Protein AF-A0A816FWW5-F1 (afdb_monomer_lite)

pLDDT: mean 72.31, std 16.1, range [32.19, 90.5]

InterPro domains:
  IPR057570 NOL9, C-terminal domain [PF25467] (5-89)

Structure (mmCIF, N/CA/C/O backbone):
data_AF-A0A816FWW5-F1
#
_entry.id   AF-A0A816FWW5-F1
#
loop_
_atom_site.group_PDB
_atom_site.id
_atom_site.type_symbol
_atom_site.label_atom_id
_atom_site.label_alt_id
_atom_site.label_comp_id
_atom_site.label_asym_id
_atom_site.label_entity_id
_atom_site.label_seq_id
_atom_site.pdbx_PDB_ins_code
_atom_site.Cartn_x
_atom_site.Cartn_y
_atom_site.Cartn_z
_atom_site.occupancy
_atom_site.B_iso_or_equiv
_atom_site.auth_seq_id
_atom_site.auth_comp_id
_atom_site.auth_asym_id
_atom_site.auth_atom_id
_atom_site.pdbx_PDB_model_num
ATOM 1 N N . LEU A 1 1 ? -17.051 -8.922 -8.178 1.00 44.84 1 LEU A N 1
ATOM 2 C CA . LEU A 1 1 ? -17.686 -9.173 -6.864 1.00 44.84 1 LEU A CA 1
ATOM 3 C C . LEU A 1 1 ? -16.919 -8.353 -5.821 1.00 44.84 1 LEU A C 1
ATOM 5 O O . LEU A 1 1 ? -15.732 -8.597 -5.665 1.00 44.84 1 LEU A O 1
ATOM 9 N N . HIS A 1 2 ? -17.526 -7.348 -5.181 1.00 58.56 2 HIS A N 1
ATOM 10 C CA . HIS A 1 2 ? -16.860 -6.529 -4.152 1.00 58.56 2 HIS A CA 1
ATOM 11 C C . HIS A 1 2 ? -17.130 -7.143 -2.771 1.00 58.56 2 HIS A C 1
ATOM 13 O O . HIS A 1 2 ? -18.292 -7.299 -2.396 1.00 58.56 2 HIS A O 1
ATOM 19 N N . ARG A 1 3 ? -16.090 -7.517 -2.010 1.00 66.62 3 ARG A N 1
ATOM 20 C CA . ARG A 1 3 ? -16.266 -7.936 -0.608 1.00 66.62 3 ARG A CA 1
ATOM 21 C C . ARG A 1 3 ? -16.436 -6.691 0.255 1.00 66.62 3 ARG A C 1
ATOM 23 O O . ARG A 1 3 ? -15.508 -5.898 0.384 1.00 66.62 3 ARG A O 1
ATOM 30 N N . GLN A 1 4 ? -17.608 -6.534 0.860 1.00 73.44 4 GLN A N 1
ATOM 31 C CA . GLN A 1 4 ? -17.808 -5.522 1.890 1.00 73.44 4 GLN A CA 1
ATOM 32 C C . GLN A 1 4 ? -17.087 -5.963 3.165 1.00 73.44 4 GLN A C 1
ATOM 34 O O . GLN A 1 4 ? -17.382 -7.012 3.735 1.00 73.44 4 GLN A O 1
ATOM 39 N N . ILE A 1 5 ? -16.122 -5.159 3.599 1.00 76.38 5 ILE A N 1
ATOM 40 C CA . ILE A 1 5 ? -15.368 -5.373 4.833 1.00 76.38 5 ILE A CA 1
ATOM 41 C C . ILE A 1 5 ? -15.882 -4.363 5.851 1.00 76.38 5 ILE A C 1
ATOM 43 O O . ILE A 1 5 ? -16.020 -3.180 5.542 1.00 76.38 5 ILE A O 1
ATOM 47 N N . GLN A 1 6 ? -16.166 -4.811 7.075 1.00 79.81 6 GLN A N 1
ATOM 48 C CA . GLN A 1 6 ? -16.539 -3.878 8.138 1.00 79.81 6 GLN A CA 1
ATOM 49 C C . GLN A 1 6 ? -15.374 -2.905 8.389 1.00 79.81 6 GLN A C 1
ATOM 51 O O . GLN A 1 6 ? -14.237 -3.370 8.504 1.00 79.81 6 GLN A O 1
ATOM 56 N N . PRO A 1 7 ? -15.619 -1.592 8.554 1.00 80.06 7 PRO A N 1
ATOM 57 C CA . PRO A 1 7 ? -14.554 -0.587 8.646 1.00 80.06 7 PRO A CA 1
ATOM 58 C C . PRO A 1 7 ? -13.455 -0.905 9.670 1.00 80.06 7 PRO A C 1
ATOM 60 O O . PRO A 1 7 ? -12.278 -0.680 9.404 1.00 80.06 7 PRO A O 1
ATOM 63 N N . LYS A 1 8 ? -13.814 -1.515 10.809 1.00 81.06 8 LYS A N 1
ATOM 64 C CA . LYS A 1 8 ? -12.863 -1.929 11.858 1.00 81.06 8 LYS A CA 1
ATOM 65 C C . LYS A 1 8 ? -11.812 -2.955 11.412 1.00 81.06 8 LYS A C 1
ATOM 67 O O . LYS A 1 8 ? -10.759 -3.031 12.032 1.00 81.06 8 LYS A O 1
ATOM 72 N N . TYR A 1 9 ? -12.077 -3.730 10.360 1.00 82.12 9 TYR A N 1
ATOM 73 C CA . TYR A 1 9 ? -11.154 -4.741 9.829 1.00 82.12 9 TYR A CA 1
ATOM 74 C C . TYR A 1 9 ? -10.416 -4.272 8.572 1.00 82.12 9 TYR A C 1
ATOM 76 O O . TYR A 1 9 ? -9.565 -4.996 8.063 1.00 82.12 9 TYR A O 1
ATOM 84 N N . LEU A 1 10 ? -10.706 -3.068 8.068 1.00 82.62 10 LEU A N 1
ATOM 85 C CA . LEU A 1 10 ? -10.172 -2.585 6.795 1.00 82.62 10 LEU A CA 1
ATOM 86 C C . LEU A 1 10 ? -8.639 -2.609 6.764 1.00 82.62 10 LEU A C 1
ATOM 88 O O . LEU A 1 10 ? -8.046 -3.198 5.866 1.00 82.62 10 LEU A O 1
ATOM 92 N N . LEU A 1 11 ? -7.992 -2.015 7.769 1.00 84.06 11 LEU A N 1
ATOM 93 C CA . LEU A 1 11 ? -6.528 -1.952 7.830 1.00 84.06 11 LEU A CA 1
ATOM 94 C C . LEU A 1 11 ? -5.897 -3.333 8.031 1.00 84.06 11 LEU A C 1
ATOM 96 O O . LEU A 1 11 ? -4.817 -3.596 7.513 1.00 84.06 11 LEU A O 1
ATOM 100 N N . GLN A 1 12 ? -6.583 -4.234 8.734 1.00 83.12 12 GLN A N 1
ATOM 101 C CA . GLN A 1 12 ? -6.114 -5.605 8.907 1.00 83.12 12 GLN A CA 1
ATOM 102 C C . GLN A 1 12 ? -6.116 -6.365 7.577 1.00 83.12 12 GLN A C 1
ATOM 104 O O . GLN A 1 12 ? -5.142 -7.042 7.275 1.00 83.12 12 GLN A O 1
ATOM 109 N N . VAL A 1 13 ? -7.172 -6.216 6.772 1.00 83.06 13 VAL A N 1
ATOM 110 C CA . VAL A 1 13 ? -7.286 -6.874 5.459 1.00 83.06 13 VAL A CA 1
ATOM 111 C C . VAL A 1 13 ? -6.355 -6.249 4.415 1.00 83.06 13 VAL A C 1
ATOM 113 O O . VAL A 1 13 ? -5.926 -6.921 3.481 1.00 83.06 13 VAL A O 1
ATOM 116 N N . LEU A 1 14 ? -6.023 -4.964 4.556 1.00 84.44 14 LEU A N 1
ATOM 117 C CA . LEU A 1 14 ? -5.035 -4.315 3.694 1.00 84.44 14 LEU A CA 1
ATOM 118 C C . LEU A 1 14 ? -3.602 -4.755 4.013 1.00 84.44 14 LEU A C 1
ATOM 120 O O . LEU A 1 14 ? -2.754 -4.762 3.120 1.00 84.44 14 LEU A O 1
ATOM 124 N N . ASN A 1 15 ? -3.306 -5.114 5.261 1.00 85.25 15 ASN A N 1
ATOM 125 C CA . ASN A 1 15 ? -1.969 -5.545 5.639 1.00 85.25 15 ASN A CA 1
ATOM 126 C C . ASN A 1 15 ? -1.614 -6.882 4.966 1.00 85.25 15 ASN A C 1
ATOM 128 O O . ASN A 1 15 ? -2.360 -7.850 5.077 1.00 85.25 15 ASN A O 1
ATOM 132 N N . GLY A 1 16 ? -0.480 -6.940 4.266 1.00 81.75 16 GLY A N 1
ATOM 133 C CA . GLY A 1 16 ? -0.081 -8.111 3.481 1.00 81.75 16 GLY A CA 1
ATOM 134 C C . GLY A 1 16 ? -0.773 -8.240 2.120 1.00 81.75 16 GLY A C 1
ATOM 135 O O . GLY A 1 16 ? -0.560 -9.236 1.439 1.00 81.75 16 GLY A O 1
ATOM 136 N N . SER A 1 17 ? -1.582 -7.262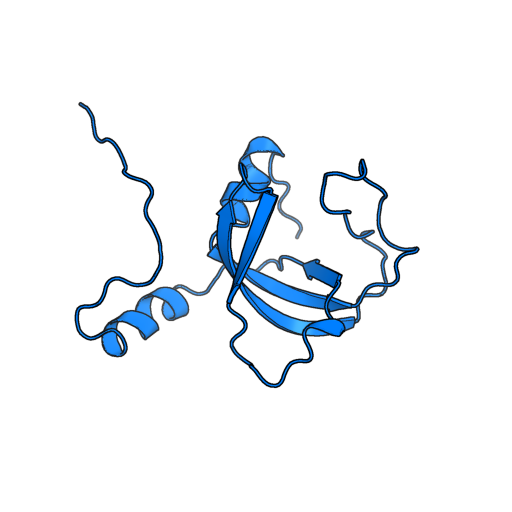 1.699 1.00 85.31 17 SER A N 1
ATOM 137 C CA . SER A 1 17 ? -2.261 -7.315 0.399 1.00 85.31 17 SER A CA 1
ATOM 138 C C . SER A 1 17 ? -1.391 -6.802 -0.750 1.00 85.31 17 SER A C 1
ATOM 140 O O . SER A 1 17 ? -0.606 -5.857 -0.590 1.00 85.31 17 SER A O 1
ATOM 142 N N . ILE A 1 18 ? -1.564 -7.415 -1.925 1.00 87.44 18 ILE A N 1
ATOM 143 C CA . ILE A 1 18 ? -1.092 -6.851 -3.189 1.00 87.44 18 ILE A CA 1
ATOM 144 C C . ILE A 1 18 ? -2.031 -5.711 -3.581 1.00 87.44 18 ILE A C 1
ATOM 146 O O . ILE A 1 18 ? -3.257 -5.816 -3.502 1.00 87.44 18 ILE A O 1
ATOM 150 N N . ILE A 1 19 ? -1.431 -4.612 -4.013 1.00 89.19 19 ILE A N 1
ATOM 151 C CA . ILE A 1 19 ? -2.125 -3.408 -4.445 1.00 89.19 19 ILE A CA 1
ATOM 152 C C . ILE A 1 19 ? -1.628 -2.966 -5.817 1.00 89.19 19 ILE A C 1
ATOM 154 O O . ILE A 1 19 ? -0.464 -3.164 -6.173 1.00 89.19 19 ILE A O 1
ATOM 158 N N . ALA A 1 20 ? -2.503 -2.304 -6.563 1.00 89.31 20 ALA A N 1
ATOM 159 C CA . ALA A 1 20 ? -2.112 -1.515 -7.715 1.00 89.31 20 ALA A CA 1
ATOM 160 C C . ALA A 1 20 ? -1.625 -0.133 -7.251 1.00 89.31 20 ALA A C 1
ATOM 162 O O . ALA A 1 20 ? -2.227 0.508 -6.380 1.00 89.31 20 ALA A O 1
ATOM 163 N N . LEU A 1 21 ? -0.515 0.309 -7.836 1.00 90.50 21 LEU A N 1
ATOM 164 C CA . LEU A 1 21 ? 0.062 1.636 -7.665 1.00 90.50 21 LEU A CA 1
ATOM 165 C C . LEU A 1 21 ? -0.442 2.495 -8.811 1.00 90.50 21 LEU A C 1
ATOM 167 O O . LEU A 1 21 ? -0.144 2.206 -9.974 1.00 90.50 21 LEU A O 1
ATOM 171 N N . CYS A 1 22 ? -1.222 3.521 -8.493 1.00 89.75 22 CYS A N 1
ATOM 172 C CA . CYS A 1 22 ? -1.929 4.257 -9.523 1.00 89.75 22 CYS A CA 1
ATOM 173 C C . CYS A 1 22 ? -1.831 5.774 -9.345 1.00 89.75 22 CYS A C 1
ATOM 175 O O . CYS A 1 22 ? -1.506 6.305 -8.275 1.00 89.75 22 CYS A O 1
ATOM 177 N N . LYS A 1 23 ? -2.121 6.455 -10.448 1.00 88.88 23 LYS A N 1
ATOM 178 C CA . LYS A 1 23 ? -2.253 7.893 -10.575 1.00 88.88 23 LYS A CA 1
ATOM 179 C C . LYS A 1 23 ? -3.720 8.225 -10.812 1.00 88.88 23 LYS A C 1
ATOM 181 O O . LYS A 1 23 ? -4.350 7.722 -11.741 1.00 88.88 23 LYS A O 1
ATOM 186 N N . VAL A 1 24 ? -4.252 9.083 -9.957 1.00 87.19 24 VAL A N 1
ATOM 187 C CA . VAL A 1 24 ? -5.634 9.557 -9.992 1.00 87.19 24 VAL A CA 1
ATOM 188 C C . VAL A 1 24 ? -5.615 11.076 -9.967 1.00 87.19 24 VAL A C 1
ATOM 190 O O . VAL A 1 24 ? -4.756 11.700 -9.343 1.00 87.19 24 VAL A O 1
ATOM 193 N N . ARG A 1 25 ? -6.543 11.715 -10.673 1.00 83.25 25 ARG A N 1
ATOM 194 C CA . ARG A 1 25 ? -6.658 13.170 -10.595 1.00 83.25 25 ARG A CA 1
ATOM 195 C C . ARG A 1 25 ? -7.229 13.587 -9.236 1.00 83.25 25 ARG A C 1
ATOM 197 O O . ARG A 1 25 ? -8.115 12.932 -8.702 1.00 83.25 25 ARG A O 1
ATOM 204 N N . HIS A 1 26 ? -6.741 14.696 -8.688 1.00 75.44 26 HIS A N 1
ATOM 205 C CA . HIS A 1 26 ? -7.126 15.157 -7.349 1.00 75.44 26 HIS A CA 1
ATOM 206 C C . HIS A 1 26 ? -8.621 15.487 -7.210 1.00 75.44 26 HIS A C 1
ATOM 208 O O . HIS A 1 26 ? -9.152 15.387 -6.111 1.00 75.44 26 HIS A O 1
ATOM 214 N N . ASP A 1 27 ? -9.300 15.843 -8.303 1.00 78.56 27 ASP A N 1
ATOM 215 C CA . ASP A 1 27 ? -10.745 16.110 -8.345 1.00 78.56 27 ASP A CA 1
ATOM 216 C C . ASP A 1 27 ? -11.613 14.845 -8.237 1.00 78.56 27 ASP A C 1
ATOM 218 O O . ASP A 1 27 ? -12.821 14.952 -8.062 1.00 78.56 27 ASP A O 1
ATOM 222 N N . MET A 1 28 ? -11.001 13.660 -8.311 1.00 76.88 28 MET A N 1
ATOM 223 C CA . MET A 1 28 ? -11.666 12.355 -8.214 1.00 76.88 28 MET A CA 1
ATOM 224 C C . MET A 1 28 ? -11.425 11.671 -6.857 1.00 76.88 28 MET A C 1
ATOM 226 O O . MET A 1 28 ? -11.660 10.471 -6.701 1.00 76.88 28 MET A O 1
ATOM 230 N N . LEU A 1 29 ? -10.900 12.417 -5.882 1.00 74.94 29 LEU A N 1
ATOM 231 C CA . LEU A 1 29 ? -10.675 11.950 -4.520 1.00 74.94 29 LEU A CA 1
ATOM 232 C C . LEU A 1 29 ? -11.789 12.474 -3.612 1.00 74.94 29 LEU A C 1
ATOM 234 O O . LEU A 1 29 ? -12.039 13.677 -3.545 1.00 74.94 29 LEU A O 1
ATOM 238 N N . TYR A 1 30 ? -12.421 11.588 -2.849 1.00 71.06 30 TYR A N 1
ATOM 239 C CA . TYR A 1 30 ? -13.272 11.990 -1.742 1.00 71.06 30 TYR A CA 1
ATOM 240 C C . TYR A 1 30 ? -12.419 12.656 -0.668 1.00 71.06 30 TYR A C 1
ATOM 242 O O . TYR A 1 30 ? -11.537 12.037 -0.065 1.00 71.06 30 TYR A O 1
ATOM 250 N N . HIS A 1 31 ? -12.706 13.931 -0.419 1.00 63.44 31 HIS A N 1
ATOM 251 C CA . HIS A 1 31 ? -12.059 14.689 0.636 1.00 63.44 31 HIS A CA 1
ATOM 252 C C . HIS A 1 31 ? -12.401 14.094 2.002 1.00 63.44 31 HIS A C 1
ATOM 254 O O . HIS A 1 31 ? -13.536 14.152 2.472 1.00 63.44 31 HIS A O 1
ATOM 260 N N . THR A 1 32 ? -11.387 13.545 2.656 1.00 65.38 32 THR A N 1
ATOM 261 C CA . THR A 1 32 ? -11.406 13.254 4.086 1.00 65.38 32 THR A CA 1
ATOM 262 C C . THR A 1 32 ? -10.907 14.474 4.859 1.00 65.38 32 THR A C 1
ATOM 264 O O . THR A 1 32 ? -10.419 15.449 4.282 1.00 65.38 32 THR A O 1
ATOM 267 N N . THR A 1 33 ? -10.999 14.443 6.189 1.00 67.12 33 THR A N 1
ATOM 268 C CA . THR A 1 33 ? -10.290 15.426 7.018 1.00 67.12 33 THR A CA 1
ATOM 269 C C . THR A 1 33 ? -8.789 15.388 6.696 1.00 67.12 33 THR A C 1
ATOM 271 O O . THR A 1 33 ? -8.251 14.338 6.338 1.00 67.12 33 THR A O 1
ATOM 274 N N . SER A 1 34 ? -8.106 16.534 6.809 1.00 63.94 34 SER A N 1
ATOM 275 C CA . SER A 1 34 ? -6.727 16.755 6.319 1.00 63.94 34 SER A CA 1
ATOM 276 C C . SER A 1 34 ? -5.659 15.810 6.886 1.00 63.94 34 SER A C 1
ATOM 278 O O . SER A 1 34 ? -4.517 15.811 6.436 1.00 63.94 34 SER A O 1
ATOM 280 N N . SER A 1 35 ? -6.015 15.017 7.890 1.00 69.62 35 SER A N 1
ATOM 281 C CA . SER A 1 35 ? -5.145 14.106 8.616 1.00 69.62 35 SER A CA 1
ATOM 282 C C . SER A 1 35 ? -5.254 12.638 8.189 1.00 69.62 35 SER A C 1
ATOM 284 O O . SER A 1 35 ? -4.483 11.821 8.702 1.00 69.62 35 SER A O 1
ATOM 286 N N . TYR A 1 36 ? -6.174 12.301 7.278 1.00 69.19 36 TYR A N 1
ATOM 287 C CA . TYR A 1 36 ? -6.416 10.936 6.802 1.00 69.19 36 TYR A CA 1
ATOM 288 C C . TYR A 1 36 ? -6.203 10.812 5.288 1.00 69.19 36 TYR A C 1
ATOM 290 O O . TYR A 1 36 ? -6.355 11.802 4.570 1.00 69.19 36 TYR A O 1
ATOM 298 N N . PRO A 1 37 ? -5.868 9.607 4.787 1.00 70.69 37 PRO A N 1
ATOM 299 C CA . PRO A 1 37 ? -5.816 9.346 3.354 1.00 70.69 37 PRO A CA 1
ATOM 300 C C . PRO A 1 37 ? -7.181 9.584 2.703 1.00 70.69 37 PRO A C 1
ATOM 302 O O . PRO A 1 37 ? -8.199 9.125 3.222 1.00 70.69 37 PRO A O 1
ATOM 305 N N . ALA A 1 38 ? -7.183 10.252 1.550 1.00 77.81 38 ALA A N 1
ATOM 306 C CA . ALA A 1 38 ? -8.382 10.415 0.741 1.00 77.81 38 ALA A CA 1
ATOM 307 C C . ALA A 1 38 ? -8.807 9.075 0.118 1.00 77.81 38 ALA A C 1
ATOM 309 O O . ALA A 1 38 ? -7.966 8.228 -0.195 1.00 77.81 38 ALA A O 1
ATOM 310 N N . LEU A 1 39 ? -10.113 8.891 -0.074 1.00 78.31 39 LEU A N 1
ATOM 311 C CA . LEU A 1 39 ? -10.658 7.715 -0.757 1.00 78.31 39 LEU A CA 1
ATOM 312 C C . LEU A 1 39 ? -10.851 8.033 -2.240 1.00 78.31 39 LEU A C 1
ATOM 314 O O . LEU A 1 39 ? -11.207 9.151 -2.589 1.00 78.31 39 LEU A O 1
ATOM 318 N N . VAL A 1 40 ? -10.609 7.065 -3.117 1.00 76.44 40 VAL A N 1
ATOM 319 C CA . VAL A 1 40 ? -10.807 7.235 -4.563 1.00 76.44 40 VAL A CA 1
ATOM 320 C C . VAL A 1 40 ? -12.280 6.999 -4.902 1.00 76.44 40 VAL A C 1
ATOM 322 O O . VAL A 1 40 ? -12.876 6.056 -4.379 1.00 76.44 40 VAL A O 1
ATOM 325 N N . ASP A 1 41 ? -12.860 7.842 -5.761 1.00 75.19 41 ASP A N 1
ATOM 326 C CA . ASP A 1 41 ? -14.203 7.618 -6.307 1.00 75.19 41 ASP A CA 1
ATOM 327 C C . ASP A 1 41 ? -14.248 6.310 -7.113 1.00 75.19 41 ASP A C 1
ATOM 329 O O . ASP A 1 41 ? -13.361 6.034 -7.920 1.00 75.19 41 ASP A O 1
ATOM 333 N N . GLU A 1 42 ? -15.287 5.497 -6.915 1.00 70.38 42 GLU A N 1
ATOM 334 C CA . GLU A 1 42 ? -15.477 4.229 -7.633 1.00 70.38 42 GLU A CA 1
ATOM 335 C C . GLU A 1 42 ? -15.542 4.397 -9.165 1.00 70.38 42 GLU A C 1
ATOM 337 O O . GLU A 1 42 ? -15.281 3.448 -9.904 1.00 70.38 42 GLU A O 1
ATOM 342 N N . ARG A 1 43 ? -15.860 5.606 -9.649 1.00 71.19 43 ARG A N 1
ATOM 343 C CA . ARG A 1 43 ? -15.921 5.980 -11.071 1.00 71.19 43 ARG A CA 1
ATOM 344 C C . ARG A 1 43 ? -14.681 6.728 -11.554 1.00 71.19 43 ARG A C 1
ATOM 346 O O . ARG A 1 43 ? -14.667 7.198 -12.693 1.00 71.19 43 ARG A O 1
ATOM 353 N N . ALA A 1 44 ? -13.669 6.894 -10.706 1.00 77.19 44 ALA A N 1
ATOM 354 C CA . ALA A 1 44 ? -12.463 7.615 -11.075 1.00 77.19 44 ALA A CA 1
ATOM 355 C C . ALA A 1 44 ? -11.768 6.933 -12.261 1.00 77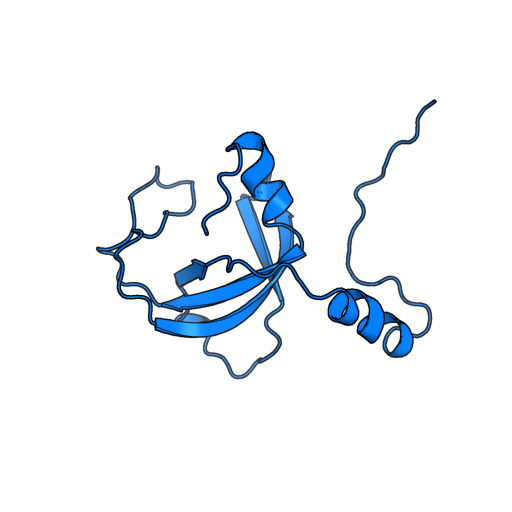.19 44 ALA A C 1
ATOM 357 O O . ALA A 1 44 ? -11.598 5.715 -12.295 1.00 77.19 44 ALA A O 1
ATOM 358 N N . ASN A 1 45 ? -11.293 7.736 -13.215 1.00 82.38 45 ASN A N 1
ATOM 359 C CA . ASN A 1 45 ? -10.332 7.248 -14.195 1.00 82.38 45 ASN A CA 1
ATOM 360 C C . ASN A 1 45 ? -8.985 7.076 -13.496 1.00 82.38 45 ASN A C 1
ATOM 362 O O . ASN A 1 45 ? -8.349 8.056 -13.094 1.00 82.38 45 ASN A O 1
ATOM 366 N N . VAL A 1 46 ? -8.579 5.821 -13.344 1.00 86.00 46 VAL A N 1
ATOM 367 C CA . VAL A 1 46 ? -7.348 5.432 -12.668 1.00 86.00 46 VAL A CA 1
ATOM 368 C C . VAL A 1 46 ? -6.332 4.959 -13.702 1.00 86.00 46 VAL A C 1
ATOM 370 O O . VAL A 1 46 ? -6.595 4.031 -14.462 1.00 86.00 46 VAL A O 1
ATOM 373 N N . GLU A 1 47 ? -5.145 5.558 -13.692 1.00 89.19 47 GLU A N 1
ATOM 374 C CA . GLU A 1 47 ? -3.999 5.074 -14.461 1.00 89.19 47 GLU A CA 1
ATOM 375 C C . GLU A 1 47 ? -3.091 4.259 -13.535 1.00 89.19 47 GLU A C 1
ATOM 377 O O . GLU A 1 47 ? -2.425 4.818 -12.664 1.00 89.19 47 GLU A O 1
ATOM 382 N N . CYS A 1 48 ? -3.068 2.935 -13.680 1.00 88.94 48 CYS A N 1
ATOM 383 C CA . CYS A 1 48 ? -2.198 2.088 -12.866 1.00 88.94 48 CYS A CA 1
ATOM 384 C C . CYS A 1 48 ? -0.849 1.877 -13.548 1.00 88.94 48 CYS A C 1
ATOM 386 O O . CYS A 1 48 ? -0.770 1.433 -14.690 1.00 88.94 48 CYS A O 1
ATOM 388 N N . VAL A 1 49 ? 0.211 2.214 -12.818 1.00 88.56 49 VAL A N 1
ATOM 389 C CA . VAL A 1 49 ? 1.591 2.252 -13.318 1.00 88.56 49 VAL A CA 1
ATOM 390 C C . VAL A 1 49 ? 2.422 1.068 -12.828 1.00 88.56 49 VAL A C 1
ATOM 392 O O . VAL A 1 49 ? 3.520 0.845 -13.323 1.00 88.56 49 VAL A O 1
ATOM 395 N N . GLY A 1 50 ? 1.911 0.297 -11.863 1.00 87.62 50 GLY A N 1
ATOM 396 C CA . GLY A 1 50 ? 2.559 -0.916 -11.374 1.00 87.62 50 GLY A CA 1
ATOM 397 C C . GLY A 1 50 ? 1.839 -1.540 -10.184 1.00 87.62 50 GLY A C 1
ATOM 398 O O . GLY A 1 50 ? 0.696 -1.202 -9.880 1.00 87.62 50 GLY A O 1
ATOM 399 N N . PHE A 1 51 ? 2.538 -2.437 -9.489 1.00 86.94 51 PHE A N 1
ATOM 400 C CA . PHE A 1 51 ? 2.028 -3.159 -8.324 1.00 86.94 51 PHE A CA 1
ATOM 401 C C . PHE A 1 51 ? 2.974 -3.035 -7.132 1.00 86.94 51 PHE A C 1
ATOM 403 O O . PHE A 1 51 ? 4.181 -2.837 -7.287 1.00 86.94 51 PHE A O 1
ATOM 410 N N . GLY A 1 52 ? 2.421 -3.178 -5.933 1.00 86.38 52 GLY A N 1
ATOM 411 C CA . GLY A 1 52 ? 3.176 -3.212 -4.689 1.00 86.38 52 GLY A CA 1
ATOM 412 C C . GLY A 1 52 ? 2.545 -4.146 -3.665 1.00 86.38 52 GLY A C 1
ATOM 413 O O . GLY A 1 52 ? 1.403 -4.572 -3.811 1.00 86.38 52 GLY A O 1
ATOM 414 N N . LEU A 1 53 ? 3.299 -4.450 -2.614 1.00 86.75 53 LEU A N 1
ATOM 415 C CA . LEU A 1 53 ? 2.844 -5.242 -1.474 1.00 86.75 53 LEU A CA 1
ATOM 416 C C . LEU A 1 53 ? 2.823 -4.361 -0.227 1.00 86.75 53 LEU A C 1
ATOM 418 O O . LEU A 1 53 ? 3.850 -3.781 0.140 1.00 86.75 53 LEU A O 1
ATOM 422 N N . ILE A 1 54 ? 1.684 -4.276 0.458 1.00 88.31 54 ILE A N 1
ATOM 423 C CA . ILE A 1 54 ? 1.621 -3.615 1.765 1.00 88.31 54 ILE A CA 1
ATOM 424 C C . ILE A 1 54 ? 2.332 -4.511 2.785 1.00 88.31 54 ILE A C 1
ATOM 426 O O . ILE A 1 54 ? 1.805 -5.548 3.175 1.00 88.31 54 ILE A O 1
ATOM 430 N N . ARG A 1 55 ? 3.529 -4.111 3.238 1.00 85.69 55 ARG A N 1
ATOM 431 C CA . ARG A 1 55 ? 4.302 -4.891 4.226 1.00 85.69 55 ARG A CA 1
ATOM 432 C C . ARG A 1 55 ? 3.842 -4.664 5.662 1.00 85.69 55 ARG A C 1
ATOM 434 O O . ARG A 1 55 ? 4.013 -5.537 6.504 1.00 85.69 55 ARG A O 1
ATOM 441 N N . SER A 1 56 ? 3.380 -3.450 5.960 1.00 86.50 56 SER A N 1
ATOM 442 C CA . SER A 1 56 ? 2.961 -3.053 7.303 1.00 86.50 56 SER A CA 1
ATOM 443 C C . SER A 1 56 ? 2.192 -1.736 7.271 1.00 86.50 56 SER A C 1
ATOM 445 O O . SER A 1 56 ? 2.493 -0.849 6.466 1.00 86.50 56 SER A O 1
ATOM 447 N N . ILE A 1 57 ? 1.263 -1.576 8.210 1.00 88.12 57 ILE A N 1
ATOM 448 C CA . ILE A 1 57 ? 0.522 -0.335 8.451 1.00 88.12 57 ILE A CA 1
ATOM 449 C C . ILE A 1 57 ? 0.796 0.102 9.890 1.00 88.12 57 ILE A C 1
ATOM 451 O O . ILE A 1 57 ? 0.490 -0.628 10.831 1.00 88.12 57 ILE A O 1
ATOM 455 N N . ASP A 1 58 ? 1.374 1.288 10.059 1.00 87.38 58 ASP A N 1
ATOM 456 C CA . ASP A 1 58 ? 1.584 1.914 11.364 1.00 87.38 58 ASP A CA 1
ATOM 457 C C . ASP A 1 58 ? 0.491 2.963 11.591 1.00 87.38 58 ASP A C 1
ATOM 459 O O . ASP A 1 58 ? 0.522 4.060 11.028 1.00 87.38 58 ASP A O 1
ATOM 463 N N . MET A 1 59 ? -0.495 2.617 12.419 1.00 83.00 59 MET A N 1
ATOM 464 C CA . MET A 1 59 ? -1.614 3.508 12.740 1.00 83.00 59 MET A CA 1
ATOM 465 C C . MET A 1 59 ? -1.202 4.683 13.634 1.00 83.00 59 MET A C 1
ATOM 467 O O . MET A 1 59 ? -1.790 5.758 13.524 1.00 83.00 59 MET A O 1
ATOM 471 N N . ASN A 1 60 ? -0.180 4.508 14.480 1.00 86.38 60 ASN A N 1
ATOM 472 C CA . ASN A 1 60 ? 0.300 5.557 15.383 1.00 86.38 60 ASN A CA 1
ATOM 473 C C . ASN A 1 60 ? 0.990 6.665 14.585 1.00 86.38 60 ASN A C 1
ATOM 475 O O . ASN A 1 60 ? 0.774 7.850 14.834 1.00 86.38 60 ASN A O 1
ATOM 479 N N . ARG A 1 61 ? 1.793 6.269 13.590 1.00 85.88 61 ARG A N 1
ATOM 480 C CA . ARG A 1 61 ? 2.492 7.188 12.682 1.00 85.88 61 ARG A CA 1
ATOM 481 C C . ARG A 1 61 ? 1.680 7.568 11.447 1.00 85.88 61 ARG A C 1
ATOM 483 O O . ARG A 1 61 ? 2.113 8.446 10.707 1.00 85.88 61 ARG A O 1
ATOM 490 N N . ARG A 1 62 ? 0.524 6.931 11.226 1.00 84.62 62 ARG A N 1
ATOM 491 C CA . ARG A 1 62 ? -0.335 7.091 10.038 1.00 84.62 62 ARG A CA 1
ATOM 492 C C . ARG A 1 62 ? 0.420 6.819 8.733 1.00 84.62 62 ARG A C 1
ATOM 494 O O . ARG A 1 62 ? 0.330 7.584 7.777 1.00 84.62 62 ARG A O 1
ATOM 501 N N . GLN A 1 63 ? 1.187 5.730 8.704 1.00 87.00 63 GLN A N 1
ATOM 502 C CA . GLN A 1 63 ? 2.035 5.354 7.571 1.00 87.00 63 GLN A CA 1
ATOM 503 C C . GLN A 1 63 ? 1.663 3.973 7.032 1.00 87.00 63 GLN A C 1
ATOM 505 O O . GLN A 1 63 ? 1.504 3.013 7.785 1.00 87.00 63 GLN A O 1
ATOM 510 N N . ILE A 1 64 ? 1.575 3.868 5.706 1.00 87.56 64 ILE A N 1
ATOM 511 C CA . ILE A 1 64 ? 1.471 2.596 4.989 1.00 87.56 64 ILE A CA 1
ATOM 512 C C . ILE A 1 64 ? 2.830 2.338 4.350 1.00 87.56 64 ILE A C 1
ATOM 514 O O . ILE A 1 64 ? 3.324 3.153 3.570 1.00 87.56 64 ILE A O 1
ATOM 518 N N . HIS A 1 65 ? 3.448 1.208 4.681 1.00 89.06 65 HIS A N 1
ATOM 519 C CA . HIS A 1 65 ? 4.706 0.812 4.073 1.00 89.06 65 HIS A CA 1
ATOM 520 C C . HIS A 1 65 ? 4.444 -0.158 2.927 1.00 89.06 65 HIS A C 1
ATOM 522 O O . HIS A 1 65 ? 3.873 -1.232 3.127 1.00 89.06 65 HIS A O 1
ATOM 528 N N . VAL A 1 66 ? 4.915 0.209 1.740 1.00 87.81 66 VAL A N 1
ATOM 529 C CA . VAL A 1 66 ? 4.732 -0.568 0.514 1.00 87.81 66 VAL A CA 1
ATOM 530 C C . VAL A 1 66 ? 6.088 -1.022 -0.012 1.00 87.81 66 VAL A C 1
ATOM 532 O O . VAL A 1 66 ? 7.020 -0.223 -0.120 1.00 87.81 66 VAL A O 1
ATOM 535 N N . LEU A 1 67 ? 6.197 -2.307 -0.335 1.00 86.62 67 LEU A N 1
ATOM 536 C CA . LEU A 1 67 ? 7.296 -2.859 -1.117 1.00 86.62 67 LEU A CA 1
ATOM 537 C C . LEU A 1 67 ? 6.928 -2.754 -2.594 1.00 86.62 67 LEU A C 1
ATOM 539 O O . LEU A 1 67 ? 5.906 -3.290 -3.017 1.00 86.62 67 LEU A O 1
ATOM 543 N N . ILE A 1 68 ? 7.758 -2.058 -3.364 1.00 86.81 68 ILE A N 1
ATOM 544 C CA . ILE A 1 68 ? 7.603 -1.914 -4.812 1.00 86.81 68 ILE A CA 1
ATOM 545 C C . ILE A 1 68 ? 8.694 -2.779 -5.454 1.00 86.81 68 ILE A C 1
ATOM 547 O O . ILE A 1 68 ? 9.870 -2.496 -5.219 1.00 86.81 68 ILE A O 1
ATOM 551 N N . PRO A 1 69 ? 8.344 -3.843 -6.201 1.00 78.12 69 PRO A N 1
ATOM 552 C CA . PRO A 1 69 ? 9.336 -4.734 -6.807 1.00 78.12 69 PRO A CA 1
ATOM 553 C C . PRO A 1 69 ? 10.219 -4.035 -7.844 1.00 78.12 69 PRO A C 1
ATOM 555 O O . PRO A 1 69 ? 11.391 -4.377 -7.989 1.00 78.12 69 PRO A O 1
ATOM 558 N N . ASP A 1 70 ? 9.656 -3.057 -8.553 1.00 78.12 70 ASP A N 1
ATOM 559 C CA . ASP A 1 70 ? 10.333 -2.312 -9.607 1.00 78.12 70 ASP A CA 1
ATOM 560 C C . ASP A 1 70 ? 10.830 -0.948 -9.103 1.00 78.12 70 ASP A C 1
ATOM 562 O O . ASP A 1 70 ? 10.053 -0.028 -8.841 1.00 78.12 70 ASP A O 1
ATOM 566 N N . ASN A 1 71 ? 12.151 -0.804 -8.987 1.00 74.12 71 ASN A N 1
ATOM 567 C CA . ASN A 1 71 ? 12.788 0.451 -8.582 1.00 74.12 71 ASN A CA 1
ATOM 568 C C . ASN A 1 71 ? 12.780 1.523 -9.680 1.00 74.12 71 ASN A C 1
ATOM 570 O O . ASN A 1 71 ? 13.028 2.689 -9.372 1.00 74.12 71 ASN A O 1
ATOM 574 N N . SER A 1 72 ? 12.532 1.146 -10.938 1.00 80.19 72 SER A N 1
ATOM 575 C CA . SER A 1 72 ? 12.467 2.090 -12.057 1.00 80.19 72 SER A CA 1
ATOM 576 C C . SER A 1 72 ? 11.169 2.898 -12.067 1.00 80.19 72 SER A C 1
ATOM 578 O O . SER A 1 72 ? 11.088 3.935 -12.727 1.00 80.19 72 SER A O 1
ATOM 580 N N . LEU A 1 73 ? 10.175 2.466 -11.286 1.00 78.88 73 LEU A N 1
ATOM 581 C CA . LEU A 1 73 ? 8.874 3.099 -11.233 1.00 78.88 73 LEU A CA 1
ATOM 582 C C . LEU A 1 73 ? 8.968 4.493 -10.577 1.00 78.88 73 LEU A C 1
ATOM 584 O O . LEU A 1 73 ? 9.377 4.615 -9.413 1.00 78.88 73 LEU A O 1
ATOM 588 N N . PRO A 1 74 ? 8.581 5.568 -11.288 1.00 77.44 74 PRO A N 1
ATOM 589 C CA . PRO A 1 74 ? 8.680 6.925 -10.772 1.00 77.44 74 PRO A CA 1
ATOM 590 C C . PRO A 1 74 ? 7.678 7.134 -9.633 1.00 77.44 74 PRO A C 1
ATOM 592 O O . PRO A 1 74 ? 6.492 7.378 -9.845 1.00 77.44 74 PRO A O 1
ATOM 595 N N . LYS A 1 75 ? 8.173 7.076 -8.392 1.00 77.25 75 LYS A N 1
ATOM 596 C CA . LYS A 1 75 ? 7.361 7.208 -7.166 1.00 77.25 75 LYS A CA 1
ATOM 597 C C . LYS A 1 75 ? 6.545 8.501 -7.112 1.00 77.25 75 LYS A C 1
ATOM 599 O O . LYS A 1 75 ? 5.482 8.524 -6.508 1.00 77.25 75 LYS A O 1
ATOM 604 N N . THR A 1 76 ? 7.021 9.558 -7.767 1.00 80.88 76 THR A N 1
ATOM 605 C CA . THR A 1 76 ? 6.335 10.853 -7.882 1.00 80.88 76 THR A CA 1
ATOM 606 C C . THR A 1 76 ? 5.048 10.796 -8.709 1.00 80.88 76 THR A C 1
ATOM 608 O O . THR A 1 76 ? 4.253 11.729 -8.643 1.00 80.88 76 THR A O 1
ATOM 611 N N . MET A 1 77 ? 4.824 9.726 -9.479 1.00 80.94 77 MET A N 1
ATOM 612 C CA . MET A 1 77 ? 3.599 9.529 -10.257 1.00 80.94 77 MET A CA 1
ATOM 613 C C . MET A 1 77 ? 2.490 8.817 -9.477 1.00 80.94 77 MET A C 1
ATOM 615 O O . MET A 1 77 ? 1.352 8.819 -9.938 1.00 80.94 77 MET A O 1
ATOM 619 N N . ILE A 1 78 ? 2.790 8.228 -8.316 1.00 87.12 78 ILE A N 1
ATOM 620 C CA . ILE A 1 78 ? 1.815 7.467 -7.531 1.00 87.12 78 ILE A CA 1
ATOM 621 C C . ILE A 1 78 ? 1.158 8.387 -6.506 1.00 87.12 78 ILE A C 1
ATOM 623 O O . ILE A 1 78 ? 1.838 8.971 -5.663 1.00 87.12 78 ILE A O 1
ATOM 627 N N . ASN A 1 79 ? -0.170 8.465 -6.531 1.00 86.25 79 ASN A N 1
ATOM 628 C CA . ASN A 1 79 ? -0.947 9.166 -5.505 1.00 86.25 79 ASN A CA 1
ATOM 629 C C . ASN A 1 79 ? -2.177 8.384 -5.016 1.00 86.25 79 ASN A C 1
ATOM 631 O O . ASN A 1 79 ? -2.909 8.883 -4.164 1.00 86.25 79 ASN A O 1
ATOM 635 N N . ALA A 1 80 ? -2.382 7.161 -5.509 1.00 88.19 80 ALA A N 1
ATOM 636 C CA . ALA A 1 80 ? -3.447 6.274 -5.072 1.00 88.19 80 ALA A CA 1
ATOM 637 C C . ALA A 1 80 ? -2.950 4.828 -4.948 1.00 88.19 80 ALA A C 1
ATOM 639 O O . ALA A 1 80 ? -2.135 4.358 -5.747 1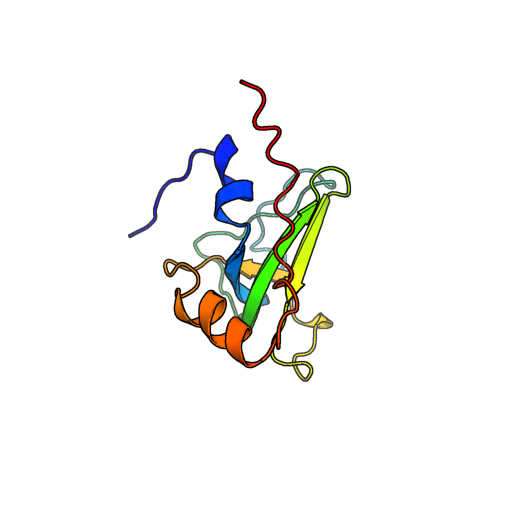.00 88.19 80 ALA A O 1
ATOM 640 N N . LEU A 1 81 ? -3.480 4.122 -3.947 1.00 89.19 81 LEU A N 1
ATOM 641 C CA . LEU A 1 81 ? -3.292 2.687 -3.750 1.00 89.19 81 LEU A CA 1
ATOM 642 C C . LEU A 1 81 ? -4.656 2.013 -3.902 1.00 89.19 81 LEU A C 1
ATOM 644 O O . LEU A 1 81 ? -5.598 2.391 -3.205 1.00 89.19 81 LEU A O 1
ATOM 648 N N . ILE A 1 82 ? -4.764 1.023 -4.786 1.00 87.00 82 ILE A N 1
ATOM 649 C CA . ILE A 1 82 ? -6.024 0.303 -5.017 1.00 87.00 82 ILE A CA 1
ATOM 650 C C . ILE A 1 82 ? -5.828 -1.171 -4.686 1.00 87.00 82 ILE A C 1
ATOM 652 O O . ILE A 1 82 ? -4.978 -1.836 -5.278 1.00 87.00 82 ILE A O 1
ATOM 656 N N . LYS A 1 83 ? -6.621 -1.693 -3.743 1.00 83.75 83 LYS A N 1
ATOM 657 C CA . LYS A 1 83 ? -6.663 -3.133 -3.462 1.00 83.75 83 LYS A CA 1
ATOM 658 C C . LYS A 1 83 ? -7.528 -3.818 -4.516 1.00 83.75 83 LYS A C 1
ATOM 660 O O . LYS A 1 83 ? -8.700 -3.476 -4.673 1.00 83.75 83 LYS A O 1
ATOM 665 N N . GLY A 1 84 ? -6.945 -4.790 -5.209 1.00 75.69 84 GLY A N 1
ATOM 666 C CA . GLY A 1 84 ? -7.679 -5.690 -6.091 1.00 75.69 84 GLY A CA 1
ATOM 667 C C . GLY A 1 84 ? -8.469 -6.754 -5.324 1.00 75.69 84 GLY A C 1
ATOM 668 O O . GLY A 1 84 ? -8.489 -6.799 -4.089 1.00 75.69 84 GLY A O 1
ATOM 669 N N . TYR A 1 85 ? -9.126 -7.627 -6.085 1.00 70.19 85 TYR A N 1
ATOM 670 C CA . TYR A 1 85 ? -9.831 -8.782 -5.531 1.00 70.19 85 TYR A CA 1
ATOM 671 C C . TYR A 1 85 ? -8.859 -9.842 -5.010 1.00 70.19 85 TYR A C 1
ATOM 673 O O . TYR A 1 85 ? -9.098 -10.400 -3.940 1.00 70.19 85 TYR A O 1
ATOM 681 N N . ASP A 1 86 ? -7.771 -10.074 -5.743 1.00 63.97 86 ASP A N 1
ATOM 682 C CA . ASP A 1 86 ? -6.822 -11.133 -5.434 1.00 63.97 86 ASP A CA 1
ATOM 683 C C . ASP A 1 86 ? -6.034 -10.797 -4.167 1.00 63.97 86 ASP A C 1
ATOM 685 O O . ASP A 1 86 ? -5.466 -9.709 -4.012 1.00 63.97 86 ASP A O 1
ATOM 689 N N . ASP A 1 87 ? -6.042 -11.740 -3.230 1.00 64.75 87 ASP A N 1
ATOM 690 C CA . ASP A 1 87 ? -5.127 -11.719 -2.101 1.00 64.75 87 ASP A CA 1
ATOM 691 C C . ASP A 1 87 ? -3.726 -12.128 -2.589 1.00 64.75 87 ASP A C 1
ATOM 693 O O . ASP A 1 87 ? -3.565 -12.676 -3.682 1.00 64.75 87 ASP A O 1
ATOM 697 N N . CYS A 1 88 ? -2.689 -11.789 -1.820 1.00 61.19 88 CYS A N 1
ATOM 698 C CA . CYS A 1 88 ? -1.316 -12.135 -2.185 1.00 61.19 88 CYS A CA 1
ATOM 699 C C . CYS A 1 88 ? -1.210 -13.663 -2.366 1.00 61.19 88 CYS A C 1
ATOM 701 O O . CYS A 1 88 ? -1.532 -14.366 -1.407 1.00 61.19 88 CYS A O 1
ATOM 703 N N . PRO A 1 89 ? -0.798 -14.183 -3.543 1.00 64.38 89 PRO A N 1
ATOM 704 C CA . PRO A 1 89 ? -0.681 -15.621 -3.755 1.00 64.38 89 PRO A CA 1
ATOM 705 C C . PRO A 1 89 ? 0.240 -16.248 -2.711 1.00 64.38 89 PRO A C 1
ATOM 707 O O . PRO A 1 89 ? 1.274 -15.665 -2.367 1.00 64.38 89 PRO A O 1
ATOM 710 N N . ASP A 1 90 ? -0.114 -17.434 -2.222 1.00 62.69 90 ASP A N 1
ATOM 711 C CA . ASP A 1 90 ? 0.658 -18.156 -1.207 1.00 62.69 90 ASP A CA 1
ATOM 712 C C . ASP A 1 90 ? 2.132 -18.310 -1.628 1.00 62.69 90 ASP A C 1
ATOM 714 O O . ASP A 1 90 ? 3.056 -18.176 -0.820 1.00 62.69 90 ASP A O 1
ATOM 718 N N . GLU A 1 91 ? 2.377 -18.473 -2.929 1.00 59.50 91 GLU A N 1
ATOM 719 C CA . GLU A 1 91 ? 3.702 -18.563 -3.533 1.00 59.50 91 GLU A CA 1
ATOM 720 C C . GLU A 1 91 ? 4.574 -17.336 -3.241 1.00 59.50 91 GLU A C 1
ATOM 722 O O . GLU A 1 91 ? 5.779 -17.488 -3.082 1.00 59.50 91 GLU A O 1
ATOM 727 N N . PHE A 1 92 ? 4.021 -16.129 -3.089 1.00 59.69 92 PHE A N 1
ATOM 728 C CA . PHE A 1 92 ? 4.821 -14.959 -2.701 1.00 59.69 92 PHE A CA 1
ATOM 729 C C . PHE A 1 92 ? 5.374 -15.073 -1.277 1.00 59.69 92 PHE A C 1
ATOM 731 O O . PHE A 1 92 ? 6.489 -14.612 -1.009 1.00 59.69 92 PHE A O 1
ATOM 738 N N . TYR A 1 93 ? 4.633 -15.712 -0.371 1.00 56.84 93 TYR A N 1
ATOM 739 C CA . TYR A 1 93 ? 5.117 -15.995 0.977 1.00 56.84 93 TYR A CA 1
ATOM 740 C C . TYR A 1 93 ? 6.187 -17.097 0.946 1.00 56.84 93 TYR A C 1
ATOM 742 O O . TYR A 1 93 ? 7.244 -16.945 1.569 1.00 56.84 93 TYR A O 1
ATOM 750 N N . PHE A 1 94 ? 5.966 -18.157 0.160 1.00 54.19 94 PHE A N 1
ATOM 751 C CA . PHE A 1 94 ? 6.832 -19.344 0.130 1.00 54.19 94 PHE A CA 1
ATOM 752 C C . PHE A 1 94 ? 8.077 -19.221 -0.765 1.00 54.19 94 PHE A C 1
ATOM 754 O O . PHE A 1 94 ? 9.145 -19.672 -0.360 1.00 54.19 94 PHE A O 1
ATOM 761 N N . MET A 1 95 ? 8.019 -18.543 -1.918 1.00 52.34 95 MET A N 1
ATOM 762 C CA . MET A 1 95 ? 9.178 -18.304 -2.808 1.00 52.34 95 MET A CA 1
ATOM 763 C C . MET A 1 95 ? 10.288 -17.500 -2.126 1.00 52.34 95 MET A C 1
ATOM 765 O O . MET A 1 95 ? 11.443 -17.486 -2.556 1.00 52.34 95 MET A O 1
ATOM 769 N N . SER A 1 96 ? 9.933 -16.810 -1.049 1.00 51.22 96 SER A N 1
ATOM 770 C CA . SER A 1 96 ? 10.872 -16.084 -0.224 1.00 51.22 96 SER A CA 1
ATOM 771 C C . SER A 1 96 ? 11.728 -17.038 0.633 1.00 51.22 96 SER A C 1
ATOM 773 O O . SER A 1 96 ? 12.902 -16.754 0.842 1.00 51.22 96 SER A O 1
ATOM 775 N N . ILE A 1 97 ? 11.220 -18.204 1.047 1.00 51.81 97 ILE A N 1
ATOM 776 C CA . ILE A 1 97 ? 11.886 -19.112 2.002 1.00 51.81 97 ILE A CA 1
ATOM 777 C C . ILE A 1 97 ? 13.208 -19.682 1.459 1.00 51.81 97 ILE A C 1
ATOM 779 O O . ILE A 1 97 ? 14.199 -19.691 2.187 1.00 51.81 97 ILE A O 1
ATOM 783 N N . ASP A 1 98 ? 13.281 -20.049 0.175 1.00 52.06 98 ASP A N 1
ATOM 784 C CA . ASP A 1 98 ? 14.533 -20.547 -0.428 1.00 52.06 98 ASP A CA 1
ATOM 785 C C . ASP A 1 98 ? 15.571 -19.433 -0.649 1.00 52.06 98 ASP A C 1
ATOM 787 O O . ASP A 1 98 ? 16.785 -19.652 -0.568 1.00 52.06 98 ASP A O 1
ATOM 791 N N . ARG A 1 99 ? 15.106 -18.200 -0.902 1.00 50.91 99 ARG A N 1
ATOM 792 C CA . ARG A 1 99 ? 15.968 -17.013 -1.050 1.00 50.91 99 ARG A CA 1
ATOM 793 C C . ARG A 1 99 ? 16.457 -16.490 0.302 1.00 50.91 99 ARG A C 1
ATOM 795 O O . ARG A 1 99 ? 17.595 -16.031 0.412 1.00 50.91 99 ARG A O 1
ATOM 802 N N . TRP A 1 100 ? 15.629 -16.589 1.336 1.00 51.06 100 TRP A N 1
ATOM 803 C CA . TRP A 1 100 ? 15.932 -16.217 2.711 1.00 51.06 100 TRP A CA 1
ATOM 804 C C . TRP A 1 100 ? 16.495 -17.417 3.477 1.00 51.06 100 TRP A C 1
ATOM 806 O O . TRP A 1 100 ? 15.882 -17.870 4.436 1.00 51.06 100 TRP A O 1
ATOM 816 N N . ARG A 1 101 ? 17.677 -17.915 3.080 1.00 51.78 101 ARG A N 1
ATOM 817 C CA . ARG A 1 101 ? 18.454 -18.976 3.765 1.00 51.78 101 ARG A CA 1
ATOM 818 C C . ARG A 1 101 ? 18.496 -18.801 5.300 1.00 51.78 101 ARG A C 1
ATOM 820 O O . ARG A 1 101 ? 19.442 -18.222 5.833 1.00 51.78 101 ARG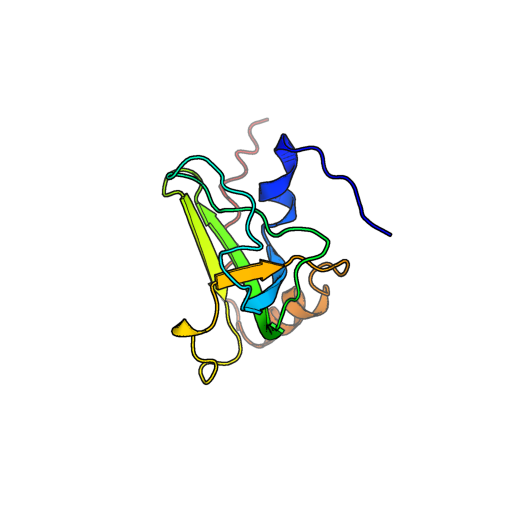 A O 1
ATOM 827 N N . GLY A 1 102 ? 17.470 -19.264 6.011 1.00 48.62 102 GLY A N 1
ATOM 828 C CA . GLY A 1 102 ? 17.324 -19.102 7.459 1.00 48.62 102 GLY A CA 1
ATOM 829 C C . GLY A 1 102 ? 17.086 -17.671 7.969 1.00 48.62 102 GLY A C 1
ATOM 830 O O . GLY A 1 102 ? 17.343 -17.418 9.143 1.00 48.62 102 GLY A O 1
ATOM 831 N N . ARG A 1 103 ? 16.623 -16.718 7.143 1.00 47.03 103 ARG A N 1
ATOM 832 C CA . ARG A 1 103 ? 16.221 -15.380 7.633 1.00 47.03 103 ARG A CA 1
ATOM 833 C C . ARG A 1 103 ? 14.700 -15.268 7.621 1.00 47.03 103 ARG A C 1
ATOM 835 O O . ARG A 1 103 ? 14.071 -15.549 6.612 1.00 47.03 103 ARG A O 1
ATOM 842 N N . MET A 1 104 ? 14.116 -14.869 8.749 1.00 46.69 104 MET A N 1
ATOM 843 C CA . MET A 1 104 ? 12.671 -14.666 8.865 1.00 46.69 104 MET A CA 1
ATOM 844 C C . MET A 1 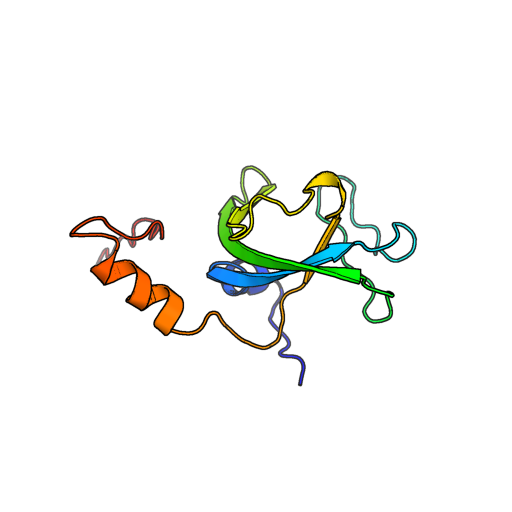104 ? 12.206 -13.679 7.779 1.00 46.69 104 MET A C 1
ATOM 846 O O . MET A 1 104 ? 12.817 -12.610 7.653 1.00 46.69 104 MET A O 1
ATOM 850 N N . PRO A 1 105 ? 11.167 -14.000 6.985 1.00 47.84 105 PRO A N 1
ATOM 851 C CA . PRO A 1 105 ? 10.592 -13.034 6.059 1.00 47.84 105 PRO A CA 1
ATOM 852 C C . PRO A 1 105 ? 10.114 -11.808 6.855 1.00 47.84 105 PRO A C 1
ATOM 854 O O . PRO A 1 105 ? 9.773 -11.939 8.031 1.00 47.84 105 PRO A O 1
ATOM 857 N N . PRO A 1 106 ? 10.077 -10.601 6.266 1.00 48.34 106 PRO A N 1
ATOM 858 C CA . PRO A 1 106 ? 9.863 -9.351 6.999 1.00 48.34 106 PRO A CA 1
ATOM 859 C C . PRO A 1 106 ? 8.418 -9.143 7.495 1.00 48.34 106 PRO A C 1
ATOM 861 O O . PRO A 1 106 ? 7.993 -8.000 7.673 1.00 48.34 106 PRO A O 1
ATOM 864 N N . TYR A 1 107 ? 7.651 -10.213 7.727 1.00 48.66 107 TYR A N 1
ATOM 865 C CA . TYR A 1 107 ? 6.421 -10.113 8.493 1.00 48.66 107 TYR A CA 1
ATOM 866 C C . TYR A 1 107 ? 6.789 -10.022 9.978 1.00 48.66 107 TYR A C 1
ATOM 868 O O . TYR A 1 107 ? 7.268 -10.958 10.612 1.00 48.66 107 TYR A O 1
ATOM 876 N N . VAL A 1 108 ? 6.583 -8.841 10.549 1.00 43.00 108 VAL A N 1
ATOM 877 C CA . VAL A 1 108 ? 6.530 -8.691 11.998 1.00 43.00 108 VAL A CA 1
ATOM 878 C C . VAL A 1 108 ? 5.187 -9.274 12.419 1.00 43.00 108 VAL A C 1
ATOM 880 O O . VAL A 1 108 ? 4.158 -8.610 12.299 1.00 43.00 108 VAL A O 1
ATOM 883 N N . THR A 1 109 ? 5.172 -10.513 12.912 1.00 44.06 109 THR A N 1
ATOM 884 C CA . THR A 1 109 ? 4.139 -10.874 13.881 1.00 44.06 109 THR A CA 1
ATOM 885 C C . THR A 1 109 ? 4.382 -9.962 15.074 1.00 44.06 109 THR A C 1
ATOM 887 O O . THR A 1 109 ? 5.372 -10.122 15.792 1.00 44.06 109 THR A O 1
ATOM 890 N N . GLY A 1 110 ? 3.519 -8.961 15.262 1.00 36.59 110 GLY A N 1
ATOM 891 C CA . GLY A 1 110 ? 3.371 -8.367 16.584 1.00 36.59 110 GLY A CA 1
ATOM 892 C C . GLY A 1 110 ? 3.243 -9.517 17.578 1.00 36.59 110 GLY A C 1
ATOM 893 O O . GLY A 1 110 ? 2.592 -10.514 17.267 1.00 36.59 110 GLY A O 1
ATOM 894 N N . ILE A 1 111 ? 3.957 -9.416 18.695 1.00 36.53 111 ILE A N 1
ATOM 895 C CA . ILE A 1 111 ? 4.007 -10.427 19.749 1.00 36.53 111 ILE A CA 1
ATOM 896 C C . ILE A 1 111 ? 2.578 -10.924 20.000 1.00 36.53 111 ILE A C 1
ATOM 898 O O . ILE A 1 111 ? 1.744 -10.188 20.527 1.00 36.53 111 ILE A O 1
ATOM 902 N N . ILE A 1 112 ? 2.278 -12.157 19.585 1.00 40.16 112 ILE A N 1
ATOM 903 C CA . ILE A 1 112 ? 1.103 -12.857 20.082 1.00 40.16 112 ILE A CA 1
ATOM 904 C C . ILE A 1 112 ? 1.485 -13.184 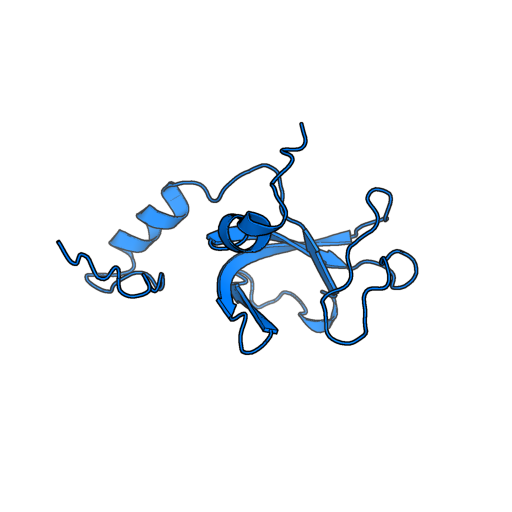21.517 1.00 40.16 112 ILE A C 1
ATOM 906 O O . ILE A 1 112 ? 2.226 -14.133 21.762 1.00 40.16 112 ILE A O 1
ATOM 910 N N . ASN A 1 113 ? 1.049 -12.355 22.464 1.00 34.78 113 ASN A N 1
ATOM 911 C CA . ASN A 1 113 ? 1.029 -12.757 23.860 1.00 34.78 113 ASN A CA 1
ATOM 912 C C . ASN A 1 113 ? 0.018 -13.900 23.958 1.00 34.78 113 ASN A C 1
ATOM 914 O O . ASN A 1 113 ? -1.171 -13.682 24.182 1.00 34.78 113 ASN A O 1
ATOM 918 N N . SER A 1 114 ? 0.488 -15.124 23.737 1.00 40.75 114 SER A N 1
ATOM 919 C CA . SER A 1 114 ? -0.197 -16.340 24.145 1.00 40.75 114 SER A CA 1
ATOM 920 C C . SER A 1 114 ? -0.083 -16.444 25.664 1.00 40.75 114 SER A C 1
ATOM 922 O O . SER A 1 114 ? 0.705 -17.231 26.181 1.00 40.75 114 SER A O 1
ATOM 924 N N . ASN A 1 115 ? -0.836 -15.601 26.366 1.00 32.19 115 ASN A N 1
ATOM 925 C CA . ASN A 1 115 ? -1.144 -15.833 27.765 1.00 32.19 115 ASN A CA 1
ATOM 926 C C . ASN A 1 115 ? -2.429 -16.659 27.802 1.00 32.19 115 ASN A C 1
ATOM 928 O O . ASN A 1 115 ? -3.524 -16.141 27.573 1.00 32.19 115 ASN A O 1
ATOM 932 N N . ILE A 1 116 ? -2.230 -17.961 28.012 1.00 36.66 116 ILE A N 1
ATOM 933 C CA . ILE A 1 116 ? -3.098 -18.766 28.875 1.00 36.66 116 ILE A CA 1
ATOM 934 C C . ILE A 1 116 ? -3.034 -18.154 30.278 1.00 36.66 116 ILE A C 1
ATOM 936 O O . ILE A 1 116 ? -1.917 -17.739 30.667 1.00 36.66 116 ILE A O 1
#

Radius of gyration: 16.11 Å; chains: 1; bounding box: 36×37×43 Å

Organism: NCBI:txid433720

Sequence (116 aa):
LHRQIQPKYLLQVLNGSIIALCKVRHDMLYHTTSSYPALVDERANVECVGFGLIRSIDMNRRQIHVLIPDNSLPKTMINALIKGYDDCPDEFYFMSIDRWRGRMPPYVTGIINSNI

Foldseek 3Di:
DDDDDDPVCVQVQLAFFKKFFWAFDPVQWADDPPLAQTHGHPPTDIGTDAMWTFNDADPVVRDTDTHGPDPVGDPVRGRDIGGDPDGDPVCVVVVVPVVQPPPDDSRPPPDPPPDD

Secondary structure (DSSP, 8-state):
------GGGHHHHHTT-EEEEEEE-GGGEE---TTSPPEEPTT--EEEEEEEEEEEEETTTTEEEEE-S-TTS-GGG--EEEE-SPPPPHHHHHHHHHHSTT---S----------